Protein AF-A0A0D6Z8N9-F1 (afdb_monomer_lite)

Organism: NCBI:txid285983

Foldseek 3Di:
DVVQLVVQLVVCVVVCVVLVHDSSLVSQLVCCVPPVVPLAPCCSCCVRVVCLQVPVVVCVVCVVSSLVVNCVVVVDDPVRSVVRSVVSVVSSVVNPDDDD

Structure (mmCIF, N/CA/C/O backbone):
data_AF-A0A0D6Z8N9-F1
#
_entry.id   AF-A0A0D6Z8N9-F1
#
loop_
_atom_site.group_PDB
_atom_site.id
_atom_site.type_symbol
_atom_site.label_atom_id
_atom_site.label_alt_id
_atom_site.label_comp_id
_atom_site.label_asym_id
_atom_site.label_entity_id
_atom_site.label_seq_id
_atom_site.pdbx_PDB_ins_code
_atom_site.Cartn_x
_atom_site.Cartn_y
_atom_site.Cartn_z
_atom_site.occupancy
_atom_site.B_iso_or_equiv
_atom_site.auth_seq_id
_atom_site.auth_comp_id
_atom_site.auth_asym_id
_atom_site.auth_atom_id
_atom_site.pdbx_PDB_model_num
ATOM 1 N N . ASN A 1 1 ? 2.531 -13.941 16.387 1.00 59.84 1 ASN A N 1
ATOM 2 C CA . ASN A 1 1 ? 1.920 -12.755 15.735 1.00 59.84 1 ASN A CA 1
ATOM 3 C C . ASN A 1 1 ? 0.491 -13.023 15.258 1.00 59.84 1 ASN A C 1
ATOM 5 O O . ASN A 1 1 ? -0.332 -12.122 15.297 1.00 59.84 1 ASN A O 1
ATOM 9 N N . THR A 1 2 ? 0.157 -14.262 14.881 1.00 62.34 2 THR A N 1
ATOM 10 C CA . THR A 1 2 ? -1.149 -14.682 14.340 1.00 62.34 2 THR A CA 1
ATOM 11 C C . THR A 1 2 ? -2.403 -14.266 15.139 1.00 62.34 2 THR A C 1
ATOM 13 O O . THR A 1 2 ? -3.350 -13.808 14.506 1.00 62.34 2 THR A O 1
ATOM 16 N N . PRO A 1 3 ? -2.455 -14.334 16.488 1.00 72.25 3 PRO A N 1
ATOM 17 C CA . PRO A 1 3 ? -3.675 -13.980 17.231 1.00 72.25 3 PRO A CA 1
ATOM 18 C C . PRO A 1 3 ? -4.095 -12.509 17.080 1.00 72.25 3 PRO A C 1
ATOM 20 O O . PRO A 1 3 ? -5.281 -12.213 16.965 1.00 72.25 3 PRO A O 1
ATOM 23 N N . THR A 1 4 ? -3.126 -11.592 17.031 1.00 72.88 4 THR A N 1
ATOM 24 C CA . THR A 1 4 ? -3.365 -10.143 16.934 1.00 72.88 4 THR A CA 1
ATOM 25 C C . THR A 1 4 ? -3.917 -9.752 15.564 1.00 72.88 4 THR A C 1
ATOM 27 O O . THR A 1 4 ? -4.830 -8.938 15.474 1.00 72.88 4 THR A O 1
ATOM 30 N N . VAL A 1 5 ? -3.427 -10.385 14.494 1.00 68.88 5 VAL A N 1
ATOM 31 C CA . VAL A 1 5 ? -3.910 -10.144 13.124 1.00 68.88 5 VAL A CA 1
ATOM 32 C C . VAL A 1 5 ? -5.380 -10.550 12.980 1.00 68.88 5 VAL A C 1
ATOM 34 O O . VAL A 1 5 ? -6.163 -9.810 12.393 1.00 68.88 5 VAL A O 1
ATOM 37 N N . PHE A 1 6 ? -5.790 -11.680 13.567 1.00 67.50 6 PHE A N 1
ATOM 38 C CA . PHE A 1 6 ? -7.189 -12.125 13.528 1.00 67.50 6 PHE A CA 1
ATOM 39 C C . PHE A 1 6 ? -8.133 -11.220 14.332 1.00 67.50 6 PHE A C 1
ATOM 41 O O . PHE A 1 6 ? -9.275 -10.999 13.922 1.00 67.50 6 PHE A O 1
ATOM 48 N N . GLN A 1 7 ? -7.663 -10.661 15.450 1.00 74.94 7 GLN A N 1
ATOM 49 C CA . GLN A 1 7 ? -8.432 -9.681 16.221 1.00 74.94 7 GLN A CA 1
ATOM 50 C C . GLN A 1 7 ? -8.641 -8.382 15.435 1.00 74.94 7 GLN A C 1
ATOM 52 O O . GLN A 1 7 ? -9.770 -7.904 15.352 1.00 74.94 7 GLN A O 1
ATOM 57 N N . LEU A 1 8 ? -7.590 -7.863 14.792 1.00 69.94 8 LEU A N 1
ATOM 58 C CA . LEU A 1 8 ? -7.687 -6.686 13.923 1.00 69.94 8 LEU A CA 1
ATOM 59 C C . LEU A 1 8 ? -8.599 -6.947 12.714 1.00 69.94 8 LEU A C 1
ATOM 61 O O . LEU A 1 8 ? -9.464 -6.133 12.410 1.00 69.94 8 LEU A O 1
ATOM 65 N N . ALA A 1 9 ? -8.489 -8.113 12.074 1.00 70.56 9 ALA A N 1
ATOM 66 C CA . ALA A 1 9 ? -9.388 -8.503 10.986 1.00 70.56 9 ALA A CA 1
ATOM 67 C C . ALA A 1 9 ? -10.864 -8.504 11.426 1.00 70.56 9 ALA A C 1
ATOM 69 O O . ALA A 1 9 ? -11.738 -8.038 10.704 1.00 70.56 9 ALA A O 1
ATOM 70 N N . SER A 1 10 ? -11.155 -8.991 12.631 1.00 70.44 10 SER A N 1
ATOM 71 C CA . SER A 1 10 ? -12.532 -9.042 13.138 1.00 70.44 10 SER A CA 1
ATOM 72 C C . SER A 1 10 ? -13.073 -7.653 13.504 1.00 70.44 10 SER A C 1
ATOM 74 O O . SER A 1 10 ? -14.273 -7.419 13.394 1.00 70.44 10 SER A O 1
ATOM 76 N N . ALA A 1 11 ? -12.198 -6.733 13.918 1.00 78.44 11 ALA A N 1
ATOM 77 C CA . ALA A 1 11 ? -12.561 -5.380 14.334 1.00 78.44 11 ALA A CA 1
ATOM 78 C C . ALA A 1 11 ? -12.694 -4.382 13.169 1.00 78.44 11 ALA A C 1
ATOM 80 O O . ALA A 1 11 ? -13.397 -3.387 13.311 1.00 78.44 11 ALA A O 1
ATOM 81 N N . HIS A 1 12 ? -12.048 -4.641 12.027 1.00 81.00 12 HIS A N 1
ATOM 82 C CA . HIS A 1 12 ? -11.940 -3.670 10.934 1.00 81.00 12 HIS A CA 1
ATOM 83 C C . HIS A 1 12 ? -12.548 -4.135 9.596 1.00 81.00 12 HIS A C 1
ATOM 85 O O . HIS A 1 12 ? -12.103 -3.722 8.523 1.00 81.00 12 HIS A O 1
ATOM 91 N N . ASN A 1 13 ? -13.577 -4.986 9.628 1.00 83.88 13 ASN A N 1
ATOM 92 C CA . ASN A 1 13 ? -14.241 -5.455 8.405 1.00 83.88 13 ASN A CA 1
ATOM 93 C C . ASN A 1 13 ? -14.847 -4.299 7.585 1.00 83.88 13 ASN A C 1
ATOM 95 O O . ASN A 1 13 ? -14.636 -4.215 6.376 1.00 83.88 13 ASN A O 1
ATOM 99 N N . ASP A 1 14 ? -15.526 -3.368 8.256 1.00 88.00 14 ASP A N 1
ATOM 100 C CA . ASP A 1 14 ? -16.163 -2.218 7.607 1.00 88.00 14 ASP A CA 1
ATOM 101 C C . ASP A 1 14 ? -15.141 -1.273 6.963 1.00 88.00 14 ASP A C 1
ATOM 103 O O . ASP A 1 14 ? -15.371 -0.749 5.873 1.00 88.00 14 ASP A O 1
ATOM 107 N N . GLU A 1 15 ? -13.980 -1.089 7.597 1.00 89.25 15 GLU A N 1
ATOM 108 C CA . GLU A 1 15 ? -12.878 -0.304 7.037 1.00 89.25 15 GLU A CA 1
ATOM 109 C C . GLU A 1 15 ? -12.25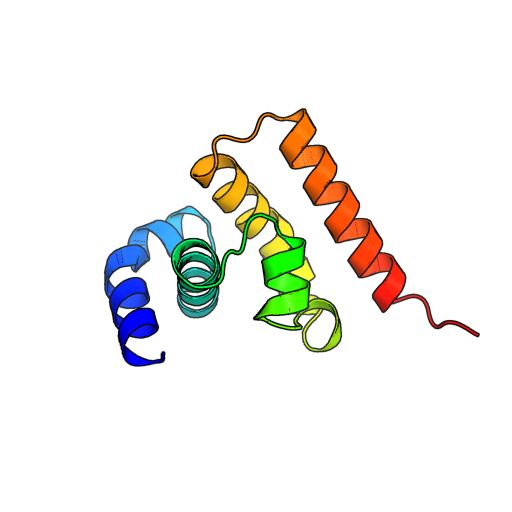3 -0.985 5.819 1.00 89.25 15 GLU A C 1
ATOM 111 O O . GLU A 1 15 ? -12.057 -0.330 4.796 1.00 89.25 15 GLU A O 1
ATOM 116 N N . ALA A 1 16 ? -12.004 -2.296 5.889 1.00 91.06 16 ALA A N 1
ATOM 117 C CA . ALA A 1 16 ? -11.498 -3.054 4.750 1.00 91.06 16 ALA A CA 1
ATOM 118 C C . ALA A 1 16 ? -12.432 -2.904 3.534 1.00 91.06 16 ALA A C 1
ATOM 120 O O . ALA A 1 16 ? -11.978 -2.571 2.438 1.00 91.06 16 ALA A O 1
ATOM 121 N N . ASN A 1 17 ? -13.748 -3.029 3.749 1.00 91.69 17 ASN A N 1
ATOM 122 C CA . ASN A 1 17 ? -14.756 -2.831 2.705 1.00 91.69 17 ASN A CA 1
ATOM 123 C C . ASN A 1 17 ? -14.790 -1.386 2.189 1.00 91.69 17 ASN A C 1
ATOM 125 O O . ASN A 1 17 ? -14.848 -1.174 0.978 1.00 91.69 17 ASN A O 1
ATOM 129 N N . LYS A 1 18 ? -14.708 -0.387 3.080 1.00 93.38 18 LYS A N 1
ATOM 130 C CA . LYS A 1 18 ? -14.675 1.040 2.716 1.00 93.38 18 LYS A CA 1
ATOM 131 C C . LYS A 1 18 ? -13.523 1.362 1.767 1.00 93.38 18 LYS A C 1
ATOM 133 O O . LYS A 1 18 ? -13.706 2.138 0.833 1.00 93.38 18 LYS A O 1
ATOM 138 N N . TYR A 1 19 ? -12.352 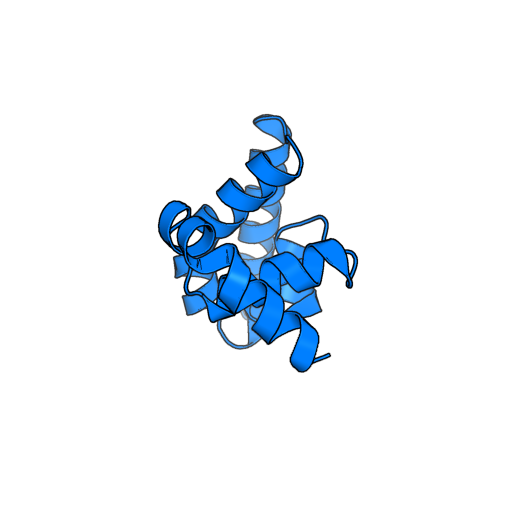0.780 2.008 1.00 93.94 19 TYR A N 1
ATOM 139 C CA . TYR A 1 19 ? -11.170 0.979 1.172 1.00 93.94 19 TYR A CA 1
ATOM 140 C C . TYR A 1 19 ? -11.056 -0.037 0.029 1.00 93.94 19 TYR A C 1
ATOM 142 O O . TYR A 1 19 ? -10.099 0.032 -0.735 1.00 93.94 19 TYR A O 1
ATOM 150 N N . GLY A 1 20 ? -12.011 -0.959 -0.131 1.00 94.38 20 GLY A N 1
ATOM 151 C CA . GLY A 1 20 ? -12.000 -1.968 -1.196 1.00 94.38 20 GLY A CA 1
ATOM 152 C C . GLY A 1 20 ? -10.862 -2.988 -1.079 1.00 94.38 20 GLY A C 1
ATOM 153 O O . GLY A 1 20 ? -10.412 -3.525 -2.090 1.00 94.38 20 GLY A O 1
ATOM 154 N N . LEU A 1 21 ? -10.370 -3.237 0.137 1.00 94.38 21 LEU A N 1
ATOM 155 C CA . LEU A 1 21 ? -9.264 -4.152 0.411 1.00 94.38 21 LEU A CA 1
ATOM 156 C C . LEU A 1 21 ? -9.790 -5.495 0.938 1.00 94.38 21 LEU A C 1
ATOM 158 O O . LEU A 1 21 ? -10.666 -5.513 1.805 1.00 94.38 21 LEU A O 1
ATOM 162 N N . PRO A 1 22 ? -9.235 -6.637 0.489 1.00 94.19 22 PRO A N 1
ATOM 163 C CA . PRO A 1 22 ? -9.495 -7.923 1.116 1.00 94.19 22 PRO A CA 1
ATOM 164 C C . PRO A 1 22 ? -9.141 -7.870 2.596 1.00 94.19 22 PRO A C 1
ATOM 166 O O . PRO A 1 22 ? -8.095 -7.335 2.971 1.00 94.19 22 PRO A O 1
ATOM 169 N N . LEU A 1 23 ? -9.975 -8.486 3.433 1.00 90.75 23 LEU A N 1
ATOM 170 C CA . LEU A 1 23 ? -9.814 -8.425 4.884 1.00 90.75 23 LEU A CA 1
ATOM 171 C C . LEU A 1 23 ? -8.429 -8.885 5.353 1.00 90.75 23 LEU A C 1
ATOM 173 O O . LEU A 1 23 ? -7.834 -8.275 6.236 1.00 90.75 23 LEU A O 1
ATOM 177 N N . GLU A 1 24 ? -7.901 -9.945 4.742 1.00 90.00 24 GLU A N 1
ATOM 178 C CA . GLU A 1 24 ? -6.572 -10.465 5.060 1.00 90.00 24 GLU A CA 1
ATOM 179 C C . GLU A 1 24 ? -5.466 -9.453 4.726 1.00 90.00 24 GLU A C 1
ATOM 181 O O . GLU A 1 24 ? -4.559 -9.235 5.532 1.00 90.00 24 GLU A O 1
ATOM 186 N N . LEU A 1 25 ? -5.548 -8.815 3.555 1.00 92.56 25 LEU A N 1
ATOM 187 C CA . LEU A 1 25 ? -4.579 -7.809 3.125 1.00 92.56 25 LEU A CA 1
ATOM 188 C C . LEU A 1 25 ? -4.636 -6.582 4.039 1.00 92.56 25 LEU A C 1
ATOM 190 O O . LEU A 1 25 ? -3.600 -6.081 4.474 1.00 92.56 25 LEU A O 1
ATOM 194 N N . PHE A 1 26 ? -5.846 -6.147 4.384 1.00 94.31 26 PHE A N 1
ATOM 195 C CA . PHE A 1 26 ? -6.070 -5.021 5.278 1.00 94.31 26 PHE A CA 1
ATOM 196 C C . PHE A 1 26 ? -5.548 -5.287 6.695 1.00 94.31 26 PHE A C 1
ATOM 198 O O . PHE A 1 26 ? -4.850 -4.456 7.273 1.00 94.31 26 PHE A O 1
ATOM 205 N N . ALA A 1 27 ? -5.802 -6.479 7.237 1.00 91.88 27 ALA A N 1
ATOM 206 C CA . ALA A 1 27 ? -5.293 -6.870 8.547 1.00 91.88 27 ALA A CA 1
ATOM 207 C C . ALA A 1 27 ? -3.755 -6.896 8.581 1.00 91.88 27 ALA A C 1
ATOM 209 O O . ALA A 1 27 ? -3.158 -6.440 9.557 1.00 91.88 27 ALA A O 1
ATOM 210 N N . LYS A 1 28 ? -3.105 -7.370 7.506 1.00 92.44 28 LYS A N 1
ATOM 211 C CA . LYS A 1 28 ? -1.640 -7.299 7.355 1.00 92.44 28 LYS A CA 1
ATOM 212 C C . LYS A 1 28 ? -1.148 -5.852 7.302 1.00 92.44 28 LYS A C 1
ATOM 214 O O . LYS A 1 28 ? -0.134 -5.547 7.921 1.00 92.44 28 LYS A O 1
ATOM 219 N N . LEU A 1 29 ? -1.854 -4.969 6.595 1.00 94.50 29 LEU A N 1
ATOM 220 C CA . LEU A 1 29 ? -1.496 -3.554 6.477 1.00 94.50 29 LEU A CA 1
ATOM 221 C C . LEU A 1 29 ? -1.547 -2.841 7.831 1.00 94.50 29 LEU A C 1
ATOM 223 O O . LEU A 1 29 ? -0.560 -2.226 8.232 1.00 94.50 29 LEU A O 1
ATOM 227 N N . ILE A 1 30 ? -2.649 -2.993 8.572 1.00 93.56 30 ILE A N 1
ATOM 228 C CA . ILE A 1 30 ? -2.778 -2.432 9.924 1.00 93.56 30 ILE A CA 1
ATOM 229 C C . ILE A 1 30 ? -1.699 -2.993 10.844 1.00 93.56 30 ILE A C 1
ATOM 231 O O . ILE A 1 30 ? -1.042 -2.236 11.559 1.00 93.56 30 ILE A O 1
ATOM 235 N N . TYR A 1 31 ? -1.505 -4.313 10.829 1.00 92.31 31 TYR A N 1
ATOM 236 C CA . TYR A 1 31 ? -0.497 -4.946 11.669 1.00 92.31 31 TYR A CA 1
ATOM 237 C C . TYR A 1 31 ? 0.903 -4.403 11.361 1.00 92.31 31 TYR A C 1
ATOM 239 O O . TYR A 1 31 ? 1.640 -4.044 12.279 1.00 92.31 31 TYR A O 1
ATOM 247 N N . GLY A 1 32 ? 1.235 -4.263 10.077 1.00 94.00 32 GLY A N 1
ATOM 248 C CA . GLY A 1 32 ? 2.491 -3.679 9.632 1.00 94.00 32 GLY A CA 1
ATOM 249 C C . GLY A 1 32 ? 2.685 -2.253 10.150 1.00 94.00 32 GLY A C 1
ATOM 250 O O . GLY A 1 32 ? 3.758 -1.925 10.659 1.00 94.00 32 GLY A O 1
ATOM 251 N N . ILE A 1 33 ? 1.646 -1.418 10.066 1.00 93.81 33 ILE A N 1
ATOM 252 C CA . ILE A 1 33 ? 1.681 -0.023 10.534 1.00 93.81 33 ILE A CA 1
ATOM 253 C C . ILE A 1 33 ? 1.878 0.043 12.052 1.00 93.81 33 ILE A C 1
ATOM 255 O O . ILE A 1 33 ? 2.735 0.780 12.533 1.00 93.81 33 ILE A O 1
ATOM 259 N N . GLN A 1 34 ? 1.112 -0.740 12.813 1.00 91.69 34 GLN A N 1
ATOM 260 C CA . GLN A 1 34 ? 1.091 -0.646 14.275 1.00 91.69 34 GLN A CA 1
ATOM 261 C C . GLN A 1 34 ? 2.271 -1.350 14.953 1.00 91.69 34 GLN A C 1
ATOM 263 O O . GLN A 1 34 ? 2.742 -0.890 15.992 1.00 91.69 34 GLN A O 1
ATOM 268 N N . TYR A 1 35 ? 2.739 -2.468 14.394 1.00 92.00 35 TYR A N 1
ATOM 269 C CA . TYR A 1 35 ? 3.671 -3.370 15.078 1.00 92.00 35 TYR A CA 1
ATOM 270 C C . TYR A 1 35 ? 4.984 -3.598 14.332 1.00 92.00 35 TYR A C 1
ATOM 272 O O . TYR A 1 35 ? 5.951 -4.040 14.949 1.00 92.00 35 TYR A O 1
ATOM 280 N N . GLU A 1 36 ? 5.055 -3.293 13.034 1.00 92.94 36 GLU A N 1
ATOM 281 C CA . GLU A 1 36 ? 6.247 -3.566 12.221 1.00 92.94 36 GLU A CA 1
ATOM 282 C C . GLU A 1 36 ? 6.849 -2.310 11.582 1.00 92.94 36 GLU A C 1
ATOM 284 O O . GLU A 1 36 ? 7.676 -2.422 10.673 1.00 92.94 36 GLU A O 1
ATOM 289 N N . ALA A 1 37 ? 6.461 -1.128 12.069 1.00 93.38 37 ALA A N 1
ATOM 290 C CA . ALA A 1 37 ? 6.959 0.172 11.622 1.00 93.38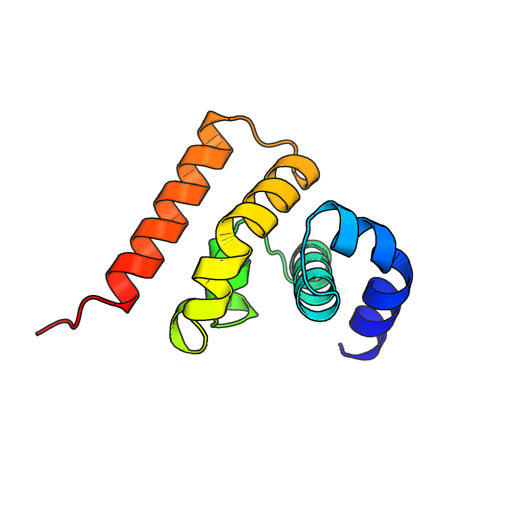 37 ALA A CA 1
ATOM 291 C C . ALA A 1 37 ? 6.851 0.385 10.098 1.00 93.38 37 ALA A C 1
ATOM 293 O O . ALA A 1 37 ? 7.754 0.937 9.469 1.00 93.38 37 ALA A O 1
ATOM 294 N N . VAL A 1 38 ? 5.753 -0.073 9.491 1.00 96.19 38 VAL A N 1
ATOM 295 C CA . VAL A 1 38 ? 5.411 0.262 8.102 1.00 96.19 38 VAL A CA 1
ATOM 296 C C . VAL A 1 38 ? 4.956 1.715 8.056 1.00 96.19 38 VAL A C 1
ATOM 298 O O . VAL A 1 38 ? 3.902 2.054 8.589 1.00 96.19 38 VAL A O 1
ATOM 301 N N . ALA A 1 39 ? 5.748 2.561 7.402 1.00 94.25 39 ALA A N 1
ATOM 302 C CA . ALA A 1 39 ? 5.441 3.979 7.227 1.00 94.25 39 ALA A CA 1
ATOM 303 C C . ALA A 1 39 ? 5.228 4.360 5.757 1.00 94.25 39 ALA A C 1
ATOM 305 O O . ALA A 1 39 ? 4.716 5.437 5.483 1.00 94.25 39 ALA A O 1
ATOM 306 N N . THR A 1 40 ? 5.603 3.497 4.807 1.00 96.00 40 THR A N 1
ATOM 307 C CA . THR A 1 40 ? 5.433 3.742 3.368 1.00 96.00 40 THR A CA 1
ATOM 308 C C . THR A 1 40 ? 4.828 2.531 2.648 1.00 96.00 40 THR A C 1
ATOM 310 O O . THR A 1 40 ? 4.950 1.400 3.133 1.00 96.00 40 THR A O 1
ATOM 313 N N . PRO A 1 41 ? 4.208 2.714 1.468 1.00 95.81 41 PRO A N 1
ATOM 314 C CA . PRO A 1 41 ? 3.644 1.601 0.701 1.00 95.81 41 PRO A CA 1
ATOM 3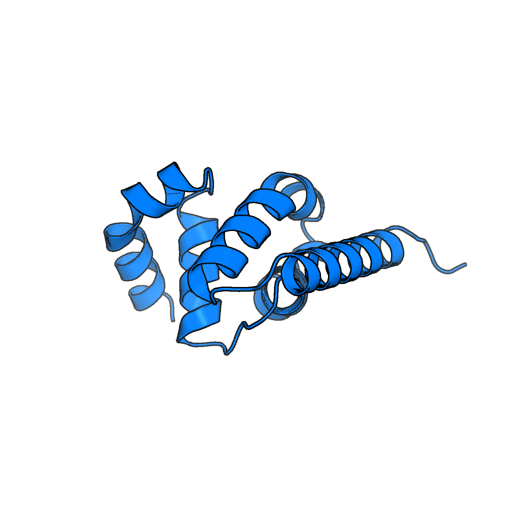15 C C . PRO A 1 41 ? 4.709 0.580 0.276 1.00 95.81 41 PRO A C 1
ATOM 317 O O . PRO A 1 41 ? 4.446 -0.621 0.248 1.00 95.81 41 PRO A O 1
ATOM 320 N N . ILE A 1 42 ? 5.941 1.033 0.014 1.00 94.88 42 ILE A N 1
ATOM 321 C CA . ILE A 1 42 ? 7.080 0.149 -0.277 1.00 94.88 42 ILE A CA 1
ATOM 322 C C . ILE A 1 42 ? 7.425 -0.721 0.930 1.00 94.88 42 ILE A C 1
ATOM 324 O O . ILE A 1 42 ? 7.729 -1.901 0.761 1.00 94.88 42 ILE A O 1
ATOM 328 N N . ASP A 1 43 ? 7.359 -0.192 2.152 1.00 95.25 43 ASP A N 1
ATOM 329 C CA . ASP A 1 43 ? 7.624 -0.995 3.350 1.00 95.25 43 ASP A CA 1
ATOM 330 C C . ASP A 1 43 ? 6.672 -2.179 3.439 1.00 95.25 43 ASP A C 1
ATOM 332 O O . ASP A 1 43 ? 7.091 -3.297 3.744 1.00 95.25 43 ASP A O 1
ATOM 336 N N . PHE A 1 44 ? 5.408 -1.938 3.108 1.00 96.38 44 PHE A N 1
ATOM 337 C CA . PHE A 1 44 ? 4.381 -2.960 3.105 1.00 96.38 44 PHE A CA 1
ATOM 338 C C . PHE A 1 44 ? 4.574 -3.976 1.971 1.00 96.38 44 PHE A C 1
ATOM 340 O O . PHE A 1 44 ? 4.740 -5.175 2.226 1.00 96.38 44 PHE A O 1
ATOM 347 N N . PHE A 1 45 ? 4.585 -3.506 0.720 1.00 95.12 45 PHE A N 1
ATOM 348 C CA . PHE A 1 45 ? 4.591 -4.372 -0.461 1.00 95.12 45 PHE A CA 1
ATOM 349 C C . PHE A 1 45 ? 5.944 -5.034 -0.736 1.00 95.12 45 PHE A C 1
ATOM 351 O O . PHE A 1 45 ? 5.985 -6.139 -1.270 1.00 95.12 45 PHE A O 1
ATOM 358 N N . ASN A 1 46 ? 7.053 -4.400 -0.354 1.00 90.75 46 ASN A N 1
ATOM 359 C CA . ASN A 1 46 ? 8.389 -4.961 -0.538 1.00 90.75 46 ASN A CA 1
ATOM 360 C C . ASN A 1 46 ? 8.864 -5.698 0.721 1.00 90.75 46 ASN A C 1
ATOM 362 O O . ASN A 1 46 ? 9.136 -6.893 0.688 1.00 90.75 46 ASN A O 1
ATOM 366 N N . ARG A 1 47 ? 8.939 -5.003 1.866 1.00 87.75 47 ARG A N 1
ATOM 367 C CA . ARG A 1 47 ? 9.671 -5.508 3.045 1.00 87.75 47 ARG A CA 1
ATOM 368 C C . ARG A 1 47 ? 8.854 -6.400 3.978 1.00 87.75 47 ARG A C 1
ATOM 370 O O . ARG A 1 47 ? 9.460 -7.166 4.725 1.00 87.75 47 ARG A O 1
ATOM 377 N N . ARG A 1 48 ? 7.522 -6.282 4.003 1.00 89.88 48 ARG A N 1
ATOM 378 C CA . ARG A 1 48 ? 6.658 -7.085 4.896 1.00 89.88 48 ARG A CA 1
ATOM 379 C C . ARG A 1 48 ? 5.934 -8.217 4.196 1.00 89.88 48 ARG A C 1
ATOM 381 O O . ARG A 1 48 ? 5.840 -9.304 4.752 1.00 89.88 48 ARG A O 1
ATOM 388 N N . THR A 1 49 ? 5.455 -7.982 2.982 1.00 88.94 49 THR A N 1
ATOM 389 C CA . THR A 1 49 ? 4.753 -9.015 2.208 1.00 88.94 49 THR A CA 1
ATOM 390 C C . THR A 1 49 ? 5.628 -9.664 1.140 1.00 88.94 49 THR A C 1
ATOM 392 O O . THR A 1 49 ? 5.356 -10.797 0.758 1.00 88.94 49 THR A O 1
ATOM 395 N N . GLY A 1 50 ? 6.670 -8.979 0.650 1.00 89.69 50 GLY A N 1
ATOM 396 C CA . GLY A 1 50 ? 7.439 -9.434 -0.514 1.00 89.69 50 GLY A CA 1
ATOM 397 C C . GLY A 1 50 ? 6.619 -9.479 -1.809 1.00 89.69 50 GLY A C 1
ATOM 398 O O . GLY A 1 50 ? 7.069 -10.059 -2.796 1.00 89.69 50 GLY A O 1
ATOM 399 N N . ALA A 1 51 ? 5.422 -8.886 -1.822 1.00 93.06 51 ALA A N 1
ATOM 400 C CA . ALA A 1 51 ? 4.465 -8.979 -2.916 1.00 93.06 51 ALA A CA 1
ATOM 401 C C . ALA A 1 51 ? 5.021 -8.425 -4.235 1.00 93.06 51 ALA A C 1
ATOM 403 O O . ALA A 1 51 ? 4.734 -8.979 -5.285 1.00 93.06 51 ALA A O 1
ATOM 404 N N . ILE A 1 52 ? 5.901 -7.418 -4.208 1.00 91.81 52 ILE A N 1
ATOM 405 C CA . ILE A 1 52 ? 6.551 -6.924 -5.440 1.00 91.81 52 ILE A CA 1
ATOM 406 C C . ILE A 1 52 ? 7.309 -8.042 -6.180 1.00 91.81 52 ILE A C 1
ATOM 408 O O . ILE A 1 52 ? 7.318 -8.060 -7.408 1.00 91.81 52 ILE A O 1
ATOM 412 N N . LEU A 1 53 ? 7.916 -8.982 -5.449 1.00 90.38 53 LEU A N 1
ATOM 413 C CA . LEU A 1 53 ? 8.736 -10.053 -6.023 1.00 90.38 53 LEU A CA 1
ATOM 414 C C . LEU A 1 53 ? 7.944 -11.339 -6.284 1.00 90.38 53 LEU A C 1
ATOM 416 O O . LEU A 1 53 ? 8.252 -12.064 -7.227 1.00 90.38 53 LEU A O 1
ATOM 420 N N . PHE A 1 54 ? 6.956 -11.640 -5.439 1.00 91.69 54 PHE A N 1
ATOM 421 C CA . PHE A 1 54 ? 6.298 -12.952 -5.418 1.00 91.69 54 PHE A CA 1
ATOM 422 C C . PHE A 1 54 ? 4.801 -12.916 -5.750 1.00 91.69 54 PHE A C 1
ATOM 424 O O . PHE A 1 54 ? 4.225 -13.970 -6.005 1.00 91.69 54 PHE A O 1
ATOM 431 N N . ASP A 1 55 ? 4.176 -11.737 -5.752 1.00 92.75 55 ASP A N 1
ATOM 432 C CA . ASP A 1 55 ? 2.740 -11.552 -5.997 1.00 92.75 55 ASP A CA 1
ATOM 433 C C . ASP A 1 55 ? 2.445 -10.153 -6.580 1.00 92.75 55 ASP A C 1
ATOM 435 O O . ASP A 1 55 ? 1.735 -9.320 -6.006 1.00 92.75 55 ASP A O 1
ATOM 439 N N . ILE A 1 56 ? 3.084 -9.857 -7.715 1.00 92.38 56 ILE A N 1
ATOM 440 C CA . ILE A 1 56 ? 3.059 -8.518 -8.319 1.00 92.38 56 ILE A CA 1
ATOM 441 C C . ILE A 1 56 ? 1.656 -8.112 -8.792 1.00 92.38 56 ILE A C 1
ATOM 443 O O . ILE A 1 56 ? 1.329 -6.924 -8.819 1.00 92.38 56 ILE A O 1
ATOM 447 N N . ASP A 1 57 ? 0.813 -9.085 -9.140 1.00 93.50 57 ASP A N 1
ATOM 448 C CA . ASP A 1 57 ? -0.553 -8.836 -9.593 1.00 93.50 57 ASP A CA 1
ATOM 449 C C . ASP A 1 57 ? -1.431 -8.325 -8.446 1.00 93.50 57 ASP A C 1
ATOM 451 O O . ASP A 1 57 ? -2.152 -7.344 -8.637 1.00 93.50 57 ASP A O 1
ATOM 455 N N . SER A 1 58 ? -1.284 -8.871 -7.231 1.00 93.31 58 SER A N 1
ATOM 456 C CA . SER A 1 58 ? -1.928 -8.306 -6.038 1.00 93.31 58 SER A CA 1
ATOM 457 C C . SER A 1 58 ? -1.466 -6.875 -5.761 1.00 93.31 58 SER A C 1
ATOM 459 O O . SER A 1 58 ? -2.285 -6.027 -5.399 1.00 93.31 58 SER A O 1
ATOM 461 N N . VAL A 1 59 ? -0.178 -6.559 -5.963 1.00 94.12 59 VAL A N 1
ATOM 462 C CA . VAL A 1 59 ? 0.305 -5.174 -5.808 1.00 94.12 59 VAL A CA 1
ATOM 463 C C . VAL A 1 59 ? -0.382 -4.265 -6.818 1.00 94.12 59 VAL A C 1
ATOM 465 O O . VAL A 1 59 ? -0.944 -3.252 -6.422 1.00 94.12 59 VAL A O 1
ATOM 468 N N . ARG A 1 60 ? -0.412 -4.635 -8.103 1.00 94.06 60 ARG A N 1
ATOM 469 C CA . ARG A 1 60 ? -1.079 -3.847 -9.156 1.00 94.06 60 ARG A CA 1
ATOM 470 C C . ARG A 1 60 ? -2.562 -3.639 -8.877 1.00 94.06 60 ARG A C 1
ATOM 472 O O . ARG A 1 60 ? -3.072 -2.550 -9.118 1.00 94.06 60 ARG A O 1
ATOM 479 N N . GLN A 1 61 ? -3.235 -4.668 -8.370 1.00 96.50 61 GLN A N 1
ATOM 480 C CA . GLN A 1 61 ? -4.659 -4.617 -8.070 1.00 96.50 61 GLN A CA 1
ATOM 481 C C . GLN A 1 61 ? -4.977 -3.681 -6.899 1.00 96.50 61 GLN A C 1
ATOM 483 O O . GLN A 1 61 ? -5.982 -2.978 -6.951 1.00 96.50 61 GLN A O 1
ATOM 488 N N . TYR A 1 62 ? -4.143 -3.669 -5.855 1.00 97.06 62 TYR A N 1
ATOM 489 C CA . TYR A 1 62 ? -4.459 -2.990 -4.594 1.00 97.06 62 TYR A CA 1
ATOM 490 C C . TYR A 1 62 ? -3.584 -1.770 -4.282 1.00 97.06 62 TYR A C 1
ATOM 492 O O . TYR A 1 62 ? -3.765 -1.165 -3.223 1.00 97.06 62 TYR A O 1
ATOM 500 N N . LYS A 1 63 ? -2.655 -1.374 -5.169 1.00 95.62 63 LYS A N 1
ATOM 501 C CA . LYS A 1 63 ? -1.725 -0.253 -4.925 1.00 95.62 63 LYS A CA 1
ATOM 502 C C . LYS A 1 63 ? -2.466 1.030 -4.542 1.00 95.62 63 LYS A C 1
ATOM 504 O O . LYS A 1 63 ? -2.130 1.645 -3.536 1.00 95.62 63 LYS A O 1
ATOM 509 N N . GLU A 1 64 ? -3.499 1.387 -5.305 1.00 96.62 64 GLU A N 1
ATOM 510 C CA . GLU A 1 64 ? -4.254 2.633 -5.121 1.00 96.62 64 GLU A CA 1
ATOM 511 C C . GLU A 1 64 ? -5.064 2.610 -3.825 1.00 96.62 64 GLU A C 1
ATOM 513 O O . GLU A 1 64 ? -5.110 3.590 -3.081 1.00 96.62 64 GLU A O 1
ATOM 518 N N . ASN A 1 65 ? -5.660 1.460 -3.507 1.00 97.44 65 ASN A N 1
ATOM 519 C CA . ASN A 1 65 ? -6.419 1.260 -2.280 1.00 97.44 65 ASN A CA 1
ATOM 520 C C . ASN A 1 65 ? -5.522 1.382 -1.038 1.00 97.44 65 ASN A C 1
ATOM 522 O O . ASN A 1 65 ? -5.895 2.043 -0.068 1.00 97.44 65 ASN A O 1
ATOM 526 N N . VAL A 1 66 ? -4.323 0.787 -1.075 1.00 96.69 66 VAL A N 1
ATOM 527 C CA . VAL A 1 66 ? -3.340 0.887 0.015 1.00 96.69 66 VAL A CA 1
ATOM 528 C C . VAL A 1 66 ? -2.784 2.305 0.130 1.00 96.69 66 VAL A C 1
ATOM 530 O O . VAL A 1 66 ? -2.714 2.821 1.243 1.00 96.69 66 VAL A O 1
ATOM 533 N N . LEU A 1 67 ? -2.449 2.961 -0.986 1.00 97.12 67 LEU A N 1
ATOM 534 C CA . LEU A 1 67 ? -2.011 4.363 -1.004 1.00 97.12 67 LEU A CA 1
ATOM 535 C C . LEU A 1 67 ? -3.058 5.285 -0.375 1.00 97.12 67 LEU A C 1
ATOM 537 O O . LEU A 1 67 ? -2.723 6.048 0.524 1.00 97.12 67 LEU A O 1
ATOM 541 N N . THR A 1 68 ? -4.320 5.151 -0.784 1.00 97.12 68 THR A N 1
ATOM 542 C CA . THR A 1 68 ? -5.441 5.949 -0.262 1.00 97.12 68 THR A CA 1
ATOM 543 C C . THR A 1 68 ? -5.668 5.701 1.228 1.00 97.12 68 THR A C 1
ATOM 545 O O . THR A 1 68 ? -5.940 6.624 1.994 1.00 97.12 68 THR A O 1
ATOM 548 N N . TYR A 1 69 ? -5.563 4.446 1.673 1.00 97.12 69 TYR A N 1
ATOM 549 C CA . TYR A 1 69 ? -5.673 4.136 3.094 1.00 97.12 69 TYR A CA 1
ATOM 550 C C . TYR A 1 69 ? -4.532 4.769 3.896 1.00 97.12 69 TYR A C 1
ATOM 552 O O . TYR A 1 69 ? -4.783 5.432 4.900 1.00 97.12 69 TYR A O 1
ATOM 560 N N . MET A 1 70 ? -3.286 4.587 3.452 1.00 97.00 70 MET A N 1
ATOM 561 C CA . MET A 1 70 ? -2.118 5.102 4.162 1.00 97.00 70 MET A CA 1
ATOM 562 C C . MET A 1 70 ? -2.075 6.633 4.156 1.00 97.00 70 MET A C 1
ATOM 564 O O . MET A 1 70 ? -1.766 7.215 5.193 1.00 97.00 70 MET A O 1
ATOM 568 N N . SER A 1 71 ? -2.455 7.293 3.056 1.00 97.56 71 SER A N 1
ATOM 569 C CA . SER A 1 71 ? -2.526 8.758 3.004 1.00 97.56 71 SER A CA 1
ATOM 570 C C . SER A 1 71 ? -3.518 9.300 4.025 1.00 97.56 71 SER A C 1
ATOM 572 O O . SER A 1 71 ? -3.197 10.233 4.753 1.00 97.56 71 SER A O 1
ATOM 574 N N . ASN A 1 72 ? -4.689 8.670 4.148 1.00 96.19 72 ASN A N 1
ATOM 575 C CA . ASN A 1 72 ? -5.690 9.056 5.136 1.00 96.19 72 ASN A CA 1
ATOM 576 C C . ASN A 1 72 ? -5.232 8.745 6.565 1.00 96.19 72 ASN A C 1
ATOM 578 O O . ASN A 1 72 ? -5.451 9.547 7.467 1.00 96.19 72 ASN A O 1
ATOM 582 N N . GLN A 1 73 ? -4.594 7.592 6.779 1.00 95.19 73 GLN A N 1
ATOM 583 C CA . GLN A 1 73 ? -4.151 7.151 8.101 1.00 95.19 73 GLN A CA 1
ATOM 584 C C . GLN A 1 73 ? -3.018 8.019 8.663 1.00 95.19 73 GLN A C 1
ATOM 586 O O . GLN A 1 73 ? -2.959 8.250 9.871 1.00 95.19 73 GLN A O 1
ATOM 591 N N . PHE A 1 74 ? -2.115 8.486 7.802 1.00 96.12 74 PHE A N 1
ATOM 592 C CA . PHE A 1 74 ? -0.973 9.318 8.181 1.00 96.12 74 PHE A CA 1
ATOM 593 C C . PHE A 1 74 ? -1.173 10.806 7.883 1.00 96.12 74 PHE A C 1
ATOM 595 O O . PHE A 1 74 ? -0.254 11.590 8.117 1.00 96.12 74 PHE A O 1
ATOM 602 N N . SER A 1 75 ? -2.352 11.193 7.387 1.00 96.75 75 SER A N 1
ATOM 603 C CA . SER A 1 75 ? -2.669 12.560 6.962 1.00 96.75 75 SER A CA 1
ATOM 604 C C . SER A 1 75 ? -1.613 13.134 6.011 1.00 96.75 75 SER A C 1
ATOM 606 O O . SER A 1 75 ? -1.092 14.225 6.235 1.00 96.75 75 SER A O 1
ATOM 608 N N . TRP A 1 76 ? -1.247 12.371 4.979 1.00 97.19 76 TRP A N 1
ATOM 609 C CA . TRP A 1 76 ? -0.302 12.838 3.968 1.00 97.19 76 TRP A CA 1
ATOM 610 C C . TRP A 1 76 ? -0.904 13.954 3.124 1.00 97.19 76 TRP A C 1
ATOM 612 O O . TRP A 1 76 ? -2.061 13.896 2.711 1.00 97.19 76 TRP A O 1
ATOM 622 N N . GLU A 1 77 ? -0.060 14.923 2.800 1.00 96.38 77 GLU A N 1
ATOM 623 C CA . GLU A 1 77 ? -0.345 15.911 1.769 1.00 96.38 77 GLU A CA 1
ATOM 624 C C . GLU A 1 77 ? -0.338 15.252 0.376 1.00 96.38 77 GLU A C 1
ATOM 626 O O . GLU A 1 77 ? 0.237 14.176 0.160 1.00 96.38 77 GLU A O 1
ATOM 631 N N . GLU A 1 78 ? -0.962 15.911 -0.600 1.00 94.44 78 GLU A N 1
ATOM 632 C CA . GLU A 1 78 ? -1.084 15.401 -1.972 1.00 94.44 78 GLU A CA 1
ATOM 633 C C . GLU A 1 78 ? 0.288 15.123 -2.606 1.00 94.44 78 GLU A C 1
ATOM 635 O O . GLU A 1 78 ? 0.524 14.038 -3.138 1.00 94.44 78 GLU A O 1
ATOM 640 N N . ASN A 1 79 ? 1.240 16.047 -2.443 1.00 96.12 79 ASN A N 1
ATOM 641 C CA . ASN A 1 79 ? 2.607 15.900 -2.948 1.00 96.12 79 ASN A CA 1
ATOM 642 C C . ASN A 1 79 ? 3.350 14.705 -2.325 1.00 96.12 79 ASN A C 1
ATOM 644 O O . ASN A 1 79 ? 4.175 14.067 -2.976 1.00 96.12 79 ASN A O 1
ATOM 648 N N . GLN A 1 80 ? 3.078 14.403 -1.055 1.00 96.25 80 GLN A N 1
ATOM 649 C CA . GLN A 1 80 ? 3.697 13.289 -0.351 1.00 96.25 80 GLN A CA 1
ATOM 650 C C . GLN A 1 80 ? 3.096 11.958 -0.817 1.00 96.25 80 GLN A C 1
ATOM 652 O O . GLN A 1 80 ? 3.827 10.991 -1.037 1.00 96.25 80 GLN A O 1
ATOM 657 N N . THR A 1 81 ? 1.781 11.931 -1.039 1.00 95.94 81 THR A N 1
ATOM 658 C CA . THR A 1 81 ? 1.078 10.774 -1.606 1.00 95.94 81 THR A CA 1
ATOM 659 C C . THR A 1 81 ? 1.579 10.466 -3.018 1.00 95.94 81 THR A C 1
ATOM 661 O O . THR A 1 81 ? 1.917 9.319 -3.310 1.00 95.94 81 THR A O 1
ATOM 664 N N . GLU A 1 82 ? 1.722 11.489 -3.865 1.00 96.69 82 GLU A N 1
ATOM 665 C CA . GLU A 1 82 ? 2.273 11.354 -5.218 1.00 96.69 82 GLU A CA 1
ATOM 666 C C . GLU A 1 82 ? 3.723 10.849 -5.193 1.00 96.69 82 GLU A C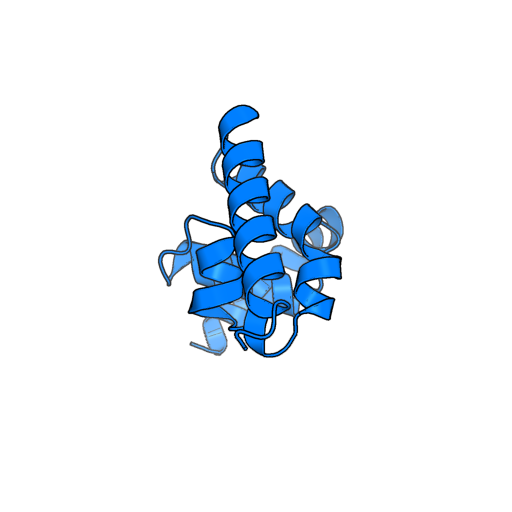 1
ATOM 668 O O . GLU A 1 82 ? 4.072 9.913 -5.914 1.00 96.69 82 GLU A O 1
ATOM 673 N N . ALA A 1 83 ? 4.565 11.392 -4.307 1.00 97.69 83 ALA A N 1
ATOM 674 C CA . ALA A 1 83 ? 5.944 10.938 -4.162 1.00 97.69 83 ALA A CA 1
ATOM 675 C C . ALA A 1 83 ? 6.031 9.447 -3.790 1.00 97.69 83 ALA A C 1
ATOM 677 O O . ALA A 1 83 ? 6.848 8.720 -4.359 1.00 97.69 83 ALA A O 1
ATOM 678 N N . TYR A 1 84 ? 5.187 8.963 -2.872 1.00 97.69 84 TYR A N 1
ATOM 679 C CA . TYR A 1 84 ? 5.156 7.540 -2.520 1.00 97.69 84 TYR A CA 1
ATOM 680 C C . TYR A 1 84 ? 4.586 6.657 -3.632 1.00 97.69 84 TYR A C 1
ATOM 682 O O . TYR A 1 84 ? 5.075 5.540 -3.817 1.00 97.69 84 TYR A O 1
ATOM 690 N N . ALA A 1 85 ? 3.604 7.145 -4.392 1.00 96.31 85 ALA A N 1
ATOM 691 C CA . ALA A 1 85 ? 3.084 6.437 -5.558 1.00 96.31 85 ALA A CA 1
ATOM 692 C C . ALA A 1 85 ? 4.177 6.246 -6.623 1.00 96.31 85 ALA A C 1
ATOM 694 O O . ALA A 1 85 ? 4.407 5.125 -7.075 1.00 96.31 85 ALA A O 1
ATOM 695 N N . LEU A 1 86 ? 4.928 7.308 -6.936 1.00 96.75 86 LEU A N 1
ATOM 696 C CA . LEU A 1 86 ? 6.047 7.259 -7.883 1.00 96.75 86 LEU A CA 1
ATOM 697 C C . LEU A 1 86 ? 7.158 6.310 -7.427 1.00 96.75 86 LEU A C 1
ATOM 699 O O . LEU A 1 86 ? 7.709 5.567 -8.238 1.00 96.75 86 LEU A O 1
ATOM 703 N N . GLN A 1 87 ? 7.486 6.307 -6.132 1.00 95.81 87 GLN A N 1
ATOM 704 C CA . GLN A 1 87 ? 8.468 5.369 -5.588 1.00 95.81 87 GLN A CA 1
ATOM 705 C C . GLN A 1 87 ? 8.001 3.917 -5.750 1.00 95.81 87 GLN A C 1
ATOM 707 O O . GLN A 1 87 ? 8.792 3.059 -6.147 1.0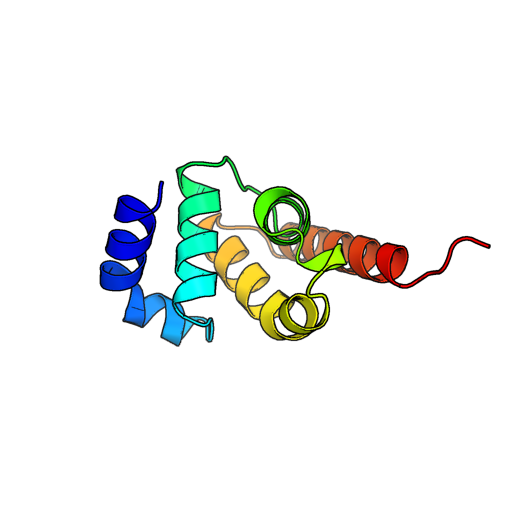0 95.81 87 GLN A O 1
ATOM 712 N N . LEU A 1 88 ? 6.729 3.630 -5.451 1.00 94.75 88 LEU A N 1
ATOM 713 C CA . LEU A 1 88 ? 6.171 2.287 -5.599 1.00 94.75 88 LEU A CA 1
ATOM 714 C C . LEU A 1 88 ? 6.184 1.837 -7.067 1.00 94.75 88 LEU A C 1
ATOM 716 O O . LEU A 1 88 ? 6.568 0.705 -7.355 1.00 94.75 88 LEU A O 1
ATOM 720 N N . ASP A 1 89 ? 5.834 2.731 -7.990 1.00 94.81 89 ASP A N 1
ATOM 721 C CA . ASP A 1 89 ? 5.864 2.454 -9.428 1.00 94.81 89 ASP A CA 1
ATOM 722 C C . ASP A 1 89 ? 7.281 2.214 -9.951 1.00 94.81 89 ASP A C 1
ATOM 724 O O . ASP A 1 89 ? 7.491 1.304 -10.755 1.00 94.81 89 ASP A O 1
ATOM 728 N N . ALA A 1 90 ? 8.270 2.962 -9.456 1.00 94.38 90 ALA A N 1
ATOM 729 C CA . ALA A 1 90 ? 9.673 2.722 -9.777 1.00 94.38 90 ALA A CA 1
ATOM 730 C C . ALA A 1 90 ? 10.128 1.327 -9.313 1.00 94.38 90 ALA A C 1
ATOM 732 O O . ALA A 1 90 ? 10.744 0.597 -10.090 1.00 94.38 90 ALA A O 1
ATOM 733 N N . ALA A 1 91 ? 9.764 0.920 -8.092 1.00 92.19 91 ALA A N 1
ATOM 734 C CA . ALA A 1 91 ? 10.087 -0.408 -7.569 1.00 92.19 91 ALA A CA 1
ATOM 735 C C . ALA A 1 91 ? 9.408 -1.536 -8.371 1.00 92.19 91 ALA A C 1
ATOM 737 O O . ALA A 1 91 ? 10.012 -2.580 -8.620 1.00 92.19 91 ALA A O 1
ATOM 738 N N . LEU A 1 92 ? 8.163 -1.325 -8.814 1.00 91.94 92 LEU A N 1
ATOM 739 C CA . LEU A 1 92 ? 7.456 -2.263 -9.690 1.00 91.94 92 LEU A CA 1
ATOM 740 C C . LEU A 1 92 ? 8.114 -2.371 -11.069 1.00 91.94 92 LEU A C 1
ATOM 742 O O . LEU A 1 92 ? 8.226 -3.471 -11.607 1.00 91.94 92 LEU A O 1
ATOM 746 N N . ALA A 1 93 ? 8.547 -1.249 -11.646 1.00 91.94 93 ALA A N 1
ATOM 747 C CA . ALA A 1 93 ? 9.241 -1.241 -12.928 1.00 91.94 93 ALA A CA 1
ATOM 748 C C . ALA A 1 93 ? 10.577 -1.995 -12.843 1.00 91.94 93 ALA A C 1
ATOM 750 O O . ALA A 1 93 ? 10.844 -2.846 -13.692 1.00 91.94 93 ALA A O 1
ATOM 751 N N . GLU A 1 94 ? 11.363 -1.744 -11.793 1.00 90.31 94 GLU A N 1
ATOM 752 C CA . GLU A 1 94 ? 12.647 -2.411 -11.548 1.00 90.31 94 GLU A CA 1
ATOM 753 C C . GLU A 1 94 ? 12.488 -3.933 -11.421 1.00 90.31 94 GLU A C 1
ATOM 755 O O . GLU A 1 94 ? 13.244 -4.687 -12.035 1.00 90.31 94 GLU A O 1
ATOM 760 N N . ALA A 1 95 ? 11.459 -4.394 -10.703 1.00 87.19 95 ALA A N 1
ATOM 761 C CA . ALA A 1 95 ? 11.184 -5.819 -10.521 1.00 87.19 95 ALA A CA 1
ATOM 762 C C . ALA A 1 95 ? 10.819 -6.550 -11.829 1.00 87.19 95 ALA A C 1
ATOM 764 O O . ALA A 1 95 ? 11.048 -7.753 -11.950 1.00 87.19 95 ALA A O 1
ATOM 765 N N . VAL A 1 96 ? 10.250 -5.843 -12.813 1.00 85.50 96 VAL A N 1
ATOM 766 C CA . VAL A 1 96 ? 9.849 -6.416 -14.111 1.00 85.50 96 VAL A CA 1
ATOM 767 C C . VAL A 1 96 ? 10.970 -6.315 -15.148 1.00 85.50 96 VAL A C 1
ATOM 769 O O . VAL A 1 96 ? 11.045 -7.135 -16.068 1.00 85.50 96 VAL A O 1
ATOM 772 N N . THR A 1 97 ? 11.861 -5.330 -15.028 1.00 82.38 97 THR A N 1
ATOM 773 C CA . THR A 1 97 ? 13.019 -5.218 -15.914 1.00 82.38 97 THR A CA 1
ATOM 774 C C . THR A 1 97 ? 14.036 -6.311 -15.608 1.00 82.38 97 THR A C 1
ATOM 776 O O . THR A 1 97 ? 14.749 -6.268 -14.612 1.00 82.38 97 THR A O 1
ATOM 779 N N . SER A 1 98 ? 14.142 -7.292 -16.505 1.00 63.44 98 SER A N 1
ATOM 780 C CA . SER A 1 98 ? 15.234 -8.263 -16.469 1.00 63.44 98 SER A CA 1
ATOM 781 C C . SER A 1 98 ? 16.558 -7.527 -16.692 1.00 63.44 98 SER A C 1
ATOM 783 O O . SER A 1 98 ? 16.809 -7.002 -17.780 1.00 63.44 98 SER A O 1
ATOM 785 N N . VAL A 1 99 ? 17.390 -7.466 -15.652 1.00 60.44 99 VAL A N 1
ATOM 786 C CA . VAL A 1 99 ? 18.783 -7.031 -15.777 1.00 60.44 99 VAL A CA 1
ATOM 787 C C . VAL A 1 99 ? 19.482 -8.060 -16.667 1.00 60.44 99 VAL A C 1
ATOM 789 O O . VAL A 1 99 ? 19.591 -9.228 -16.294 1.00 60.44 99 VAL A O 1
ATOM 792 N N . LYS A 1 100 ? 19.849 -7.639 -17.879 1.00 48.75 100 LYS A N 1
ATOM 793 C CA . LYS A 1 100 ? 20.673 -8.426 -18.804 1.00 48.75 100 LYS A CA 1
ATOM 794 C C . LYS A 1 100 ? 22.107 -8.536 -18.309 1.00 48.75 100 LYS A C 1
ATOM 796 O O . LYS A 1 100 ? 22.602 -7.538 -17.742 1.00 48.75 100 LYS A O 1
#

Radius of gyration: 13.57 Å; chains: 1; bounding box: 37×31×36 Å

Secondary structure (DSSP, 8-state):
-HHHHHHHHHH-HHHHHHTT--HHHHHHHHHHHHHS---SHHIIIIIIS-HHHH-HHHHHHHHHHHHHHHHHHHT--HHHHHHHHHHHHHHHHHHHS---

InterPro domains:
  IPR031656 Alpha-glycerophosphate oxidase, C-terminal [PF16901] (3-80)
  IPR038299 Alpha-glycerophosphate oxidase, C-terminal domain superfamily [G3DSA:1.10.8.870] (1-100)

Sequence (100 aa):
NTPTVFQLASAHNDEANKYGLPLELFAKLIYGIQYEAVATPIDFFNRRTGAILFDIDSVRQYKENVLTYMSNQFSWEENQTEAYALQLDAALAEAVTSVK

pLDDT: mean 89.77, std 10.03, range [48.75, 97.69]